Protein AF-A0AA97FSH9-F1 (afdb_monomer_lite)

Structure (mmCIF, N/CA/C/O backbone):
data_AF-A0AA97FSH9-F1
#
_entry.id   AF-A0AA97FSH9-F1
#
loop_
_atom_site.group_PDB
_atom_site.id
_atom_site.type_symbol
_atom_site.label_atom_id
_atom_site.label_alt_id
_atom_site.label_comp_id
_atom_site.label_asym_id
_atom_site.label_entity_id
_atom_site.label_seq_id
_atom_site.pdbx_PDB_ins_code
_atom_site.Cartn_x
_atom_site.Cartn_y
_atom_site.Cartn_z
_atom_site.occupancy
_atom_site.B_iso_or_equiv
_atom_site.auth_seq_id
_atom_site.auth_comp_id
_atom_site.auth_asym_id
_atom_site.auth_atom_id
_atom_site.pdbx_PDB_model_num
ATOM 1 N N . MET A 1 1 ? 17.547 14.801 -21.023 1.00 60.50 1 MET A N 1
ATOM 2 C CA . MET A 1 1 ? 16.877 14.636 -19.705 1.00 60.50 1 MET A CA 1
ATOM 3 C C . MET A 1 1 ? 16.775 13.161 -19.328 1.00 60.50 1 MET A C 1
ATOM 5 O O . MET A 1 1 ? 17.075 12.823 -18.194 1.00 60.50 1 MET A O 1
ATOM 9 N N . THR A 1 2 ? 16.423 12.292 -20.279 1.00 66.56 2 THR A N 1
ATOM 10 C CA . THR A 1 2 ? 16.559 10.826 -20.189 1.00 66.56 2 THR A CA 1
ATOM 11 C C . THR A 1 2 ? 17.983 10.380 -19.852 1.00 66.56 2 THR A C 1
ATOM 13 O O . THR A 1 2 ? 18.145 9.604 -18.922 1.00 66.56 2 THR A O 1
ATOM 16 N N . ASP A 1 3 ? 19.002 10.937 -20.515 1.00 70.31 3 ASP A N 1
ATOM 17 C CA . ASP A 1 3 ? 20.406 10.522 -20.319 1.00 70.31 3 ASP A CA 1
ATOM 18 C C . ASP A 1 3 ? 20.884 10.694 -18.870 1.00 70.31 3 ASP A C 1
ATOM 20 O O . ASP A 1 3 ? 21.440 9.772 -18.287 1.00 70.31 3 ASP A O 1
ATOM 24 N N . PHE A 1 4 ? 20.542 11.820 -18.233 1.00 76.38 4 PHE A N 1
ATOM 25 C CA . PHE A 1 4 ? 20.819 12.048 -16.810 1.00 76.38 4 PHE A CA 1
ATOM 26 C C . PHE A 1 4 ? 20.153 10.990 -15.918 1.00 76.38 4 PHE A C 1
ATOM 28 O O . PHE A 1 4 ? 20.764 10.500 -14.981 1.00 76.38 4 PHE A O 1
ATOM 35 N N . LEU A 1 5 ? 18.902 10.610 -16.193 1.00 75.31 5 LEU A N 1
ATOM 36 C CA . LEU A 1 5 ? 18.186 9.619 -15.382 1.00 75.31 5 LEU A CA 1
ATOM 37 C C . LEU A 1 5 ? 18.719 8.193 -15.571 1.00 75.31 5 LEU A C 1
ATOM 39 O O . LEU A 1 5 ? 18.625 7.390 -14.641 1.00 75.31 5 LEU A O 1
ATOM 43 N N . LEU A 1 6 ? 19.287 7.882 -16.738 1.00 78.56 6 LEU A N 1
ATOM 44 C CA . LEU A 1 6 ? 19.917 6.590 -17.007 1.00 78.56 6 LEU A CA 1
ATOM 45 C C . LEU A 1 6 ? 21.171 6.385 -16.148 1.00 78.56 6 LEU A C 1
ATOM 47 O O . LEU A 1 6 ? 21.348 5.294 -15.606 1.00 78.56 6 LEU A O 1
ATOM 51 N N . ASP A 1 7 ? 21.960 7.435 -15.908 1.00 87.88 7 ASP A N 1
ATOM 52 C CA . ASP A 1 7 ? 23.126 7.374 -15.010 1.00 87.88 7 ASP A CA 1
ATOM 53 C C . ASP A 1 7 ? 22.732 7.045 -13.556 1.00 87.88 7 ASP A C 1
ATOM 55 O O . ASP A 1 7 ? 23.471 6.380 -12.824 1.00 87.88 7 ASP A O 1
ATOM 59 N N . TYR A 1 8 ? 21.525 7.442 -13.134 1.00 91.25 8 TYR A N 1
ATOM 60 C CA . TYR A 1 8 ? 20.979 7.142 -11.803 1.00 91.25 8 TYR A CA 1
ATOM 61 C C . TYR A 1 8 ? 20.071 5.912 -11.763 1.00 91.25 8 TYR A C 1
ATOM 63 O O . TYR A 1 8 ? 19.524 5.596 -10.702 1.00 91.25 8 TYR A O 1
ATOM 71 N N . TYR A 1 9 ? 19.919 5.178 -12.866 1.00 92.81 9 TYR A N 1
ATOM 72 C CA . TYR A 1 9 ? 19.031 4.017 -12.934 1.00 92.81 9 TYR A CA 1
ATOM 73 C C . TYR A 1 9 ? 19.220 3.011 -11.774 1.00 92.81 9 TYR A C 1
ATOM 75 O O . TYR A 1 9 ? 18.213 2.630 -11.163 1.00 92.81 9 TYR A O 1
ATOM 83 N N . PRO A 1 10 ? 20.453 2.612 -11.381 1.00 95.00 10 PRO A N 1
ATOM 84 C CA . PRO A 1 10 ? 20.647 1.693 -10.257 1.00 95.00 10 PRO A CA 1
ATOM 85 C C . PRO A 1 10 ? 20.102 2.243 -8.933 1.00 95.00 10 PRO A C 1
ATOM 87 O O . PRO A 1 10 ? 19.510 1.495 -8.153 1.00 95.00 10 PRO A O 1
ATOM 90 N N . TRP A 1 11 ? 20.239 3.551 -8.704 1.00 96.50 11 TRP A N 1
ATOM 91 C CA . TRP A 1 11 ? 19.730 4.230 -7.512 1.00 96.50 11 TRP A CA 1
ATOM 92 C C . TRP A 1 11 ? 18.207 4.303 -7.509 1.00 96.50 11 TRP A C 1
ATOM 94 O O . TRP A 1 11 ? 17.583 3.946 -6.510 1.00 96.50 11 TRP A O 1
ATOM 104 N N . ILE A 1 12 ? 17.596 4.690 -8.632 1.00 96.06 12 ILE A N 1
ATOM 105 C CA . ILE A 1 12 ? 16.133 4.731 -8.780 1.00 96.06 12 ILE A CA 1
ATOM 106 C C . ILE A 1 12 ? 15.549 3.339 -8.514 1.00 96.06 12 ILE A C 1
ATOM 108 O O . ILE A 1 12 ? 14.593 3.193 -7.748 1.00 96.06 12 ILE A O 1
ATOM 112 N N . LYS A 1 13 ? 16.166 2.296 -9.082 1.00 95.62 13 LYS A N 1
ATOM 113 C CA . LYS A 1 13 ? 15.779 0.900 -8.855 1.00 95.62 13 LYS A CA 1
ATOM 114 C C . LYS A 1 13 ? 15.938 0.483 -7.392 1.00 95.62 13 LYS A C 1
ATOM 116 O O . LYS A 1 13 ? 15.026 -0.139 -6.848 1.00 95.62 13 LYS A O 1
ATOM 121 N N . ALA A 1 14 ? 17.049 0.831 -6.744 1.00 97.94 14 ALA A N 1
ATOM 122 C CA . ALA A 1 14 ? 17.280 0.516 -5.336 1.00 97.94 14 ALA A CA 1
ATOM 123 C C . ALA A 1 14 ? 16.231 1.176 -4.427 1.00 97.94 14 ALA A C 1
ATOM 125 O O . ALA A 1 14 ? 15.576 0.489 -3.642 1.00 97.94 14 ALA A O 1
ATOM 126 N N . PHE A 1 15 ? 15.996 2.483 -4.579 1.00 98.31 15 PHE A N 1
ATOM 127 C CA . PHE A 1 15 ? 14.988 3.198 -3.796 1.00 98.31 15 PHE A CA 1
ATOM 128 C C . PHE A 1 15 ? 13.564 2.719 -4.087 1.00 98.31 15 PHE A C 1
ATOM 130 O O . PHE A 1 15 ? 12.744 2.673 -3.168 1.00 98.31 15 PHE A O 1
ATOM 137 N N . HIS A 1 16 ? 13.264 2.305 -5.324 1.00 98.00 16 HIS A N 1
ATOM 138 C CA . HIS A 1 16 ? 11.977 1.694 -5.651 1.00 98.00 16 HIS A CA 1
ATOM 139 C C . HIS A 1 16 ? 11.775 0.404 -4.853 1.00 98.00 16 HIS A C 1
ATOM 141 O O . HIS A 1 16 ? 10.748 0.249 -4.197 1.00 98.00 16 HIS A O 1
ATOM 147 N N . ILE A 1 17 ? 12.770 -0.490 -4.846 1.00 97.62 17 ILE A N 1
ATOM 148 C CA . ILE A 1 17 ? 12.709 -1.754 -4.099 1.00 97.62 17 ILE A CA 1
ATOM 149 C C . ILE A 1 17 ? 12.562 -1.492 -2.597 1.00 97.62 17 ILE A C 1
ATOM 151 O O . ILE A 1 17 ? 11.691 -2.087 -1.967 1.00 97.62 17 ILE A O 1
ATOM 155 N N . ILE A 1 18 ? 13.348 -0.572 -2.030 1.00 98.44 18 ILE A N 1
ATOM 156 C CA . ILE A 1 18 ? 13.239 -0.172 -0.616 1.00 98.44 18 ILE A CA 1
ATOM 157 C C . ILE A 1 18 ? 11.813 0.303 -0.304 1.00 98.44 18 ILE A C 1
ATOM 159 O O . ILE A 1 18 ? 11.195 -0.157 0.657 1.00 98.44 18 ILE A O 1
ATOM 163 N N . SER A 1 19 ? 11.263 1.179 -1.145 1.00 98.38 19 SER A N 1
ATOM 164 C CA . SER A 1 19 ? 9.908 1.712 -0.979 1.00 98.38 19 SER A CA 1
ATOM 165 C C . SER A 1 19 ? 8.849 0.610 -1.058 1.00 98.38 19 SER A C 1
ATOM 167 O O . SER A 1 19 ? 7.933 0.576 -0.240 1.00 98.38 19 SER A O 1
ATOM 169 N N . VAL A 1 20 ? 8.996 -0.336 -1.991 1.00 97.81 20 VAL A N 1
ATOM 170 C CA . VAL A 1 20 ? 8.115 -1.506 -2.095 1.00 97.81 20 VAL A CA 1
ATOM 171 C C . VAL A 1 20 ? 8.203 -2.366 -0.834 1.00 97.81 20 VAL A C 1
ATOM 173 O O . VAL A 1 20 ? 7.162 -2.754 -0.318 1.00 97.81 20 VAL A O 1
ATOM 176 N N . ILE A 1 21 ? 9.395 -2.626 -0.287 1.00 97.50 21 ILE A N 1
ATOM 177 C CA . ILE A 1 21 ? 9.552 -3.421 0.944 1.00 97.50 21 ILE A CA 1
ATOM 178 C C . ILE A 1 21 ? 8.791 -2.777 2.108 1.00 97.50 21 ILE A C 1
ATOM 180 O O . ILE A 1 21 ? 7.983 -3.448 2.750 1.00 97.50 21 ILE A O 1
ATOM 184 N N . PHE A 1 22 ? 8.997 -1.480 2.358 1.00 98.00 22 PHE A N 1
ATOM 185 C CA . PHE A 1 22 ? 8.304 -0.776 3.443 1.00 98.00 22 PHE A CA 1
ATOM 186 C C . PHE A 1 22 ? 6.792 -0.727 3.234 1.00 98.00 22 PHE A C 1
ATOM 188 O O . PHE A 1 22 ? 6.030 -0.928 4.183 1.00 98.00 22 PHE A O 1
ATOM 195 N N . TRP A 1 23 ? 6.351 -0.491 1.997 1.00 98.19 23 TRP A N 1
ATOM 196 C CA . TRP A 1 23 ? 4.931 -0.477 1.684 1.00 98.19 23 TRP A CA 1
ATOM 197 C C . TRP A 1 23 ? 4.307 -1.856 1.929 1.00 98.19 23 TRP A C 1
ATOM 199 O O . TRP A 1 23 ? 3.334 -1.959 2.671 1.00 98.19 23 TRP A O 1
ATOM 209 N N . MET A 1 24 ? 4.902 -2.922 1.395 1.00 95.44 24 MET A N 1
ATOM 210 C CA . MET A 1 24 ? 4.374 -4.286 1.488 1.00 95.44 24 MET A CA 1
ATOM 211 C C . MET A 1 24 ? 4.394 -4.826 2.917 1.00 95.44 24 MET A C 1
ATOM 213 O O . MET A 1 24 ? 3.402 -5.397 3.366 1.00 95.44 24 MET A O 1
ATOM 217 N N . ALA A 1 25 ? 5.468 -4.578 3.670 1.00 96.06 25 ALA A N 1
ATOM 218 C CA . ALA A 1 25 ? 5.541 -4.950 5.080 1.00 96.06 25 ALA A CA 1
ATOM 219 C C . ALA A 1 25 ? 4.412 -4.297 5.893 1.00 96.06 25 ALA A C 1
ATOM 221 O O . ALA A 1 25 ? 3.732 -4.960 6.677 1.00 96.06 25 ALA A O 1
ATOM 222 N N . GLY A 1 26 ? 4.152 -3.007 5.664 1.00 96.31 26 GLY A N 1
ATOM 223 C CA . GLY A 1 26 ? 3.047 -2.320 6.321 1.00 96.31 26 GLY A CA 1
ATOM 224 C C . GLY A 1 26 ? 1.671 -2.814 5.864 1.00 96.31 26 GLY A C 1
ATOM 225 O O . GLY A 1 26 ? 0.779 -2.966 6.695 1.00 96.31 26 GLY A O 1
ATOM 226 N N . MET A 1 27 ? 1.507 -3.139 4.578 1.00 95.38 27 MET A N 1
ATOM 227 C CA . MET A 1 27 ? 0.277 -3.738 4.045 1.00 95.38 27 MET A CA 1
ATOM 228 C C . MET A 1 27 ? -0.015 -5.121 4.635 1.00 95.38 27 MET A C 1
ATOM 230 O O . MET A 1 27 ? -1.181 -5.479 4.741 1.00 95.38 27 MET A O 1
ATOM 234 N N . TYR A 1 28 ? 1.001 -5.885 5.042 1.00 93.81 28 TYR A N 1
ATOM 235 C CA . TYR A 1 28 ? 0.818 -7.168 5.735 1.00 93.81 28 TYR A CA 1
ATOM 236 C C . TYR A 1 28 ? 0.479 -6.969 7.210 1.00 93.81 28 TYR A C 1
ATOM 238 O O . TYR A 1 28 ? -0.330 -7.694 7.781 1.00 93.81 28 TYR A O 1
ATOM 246 N N . TYR A 1 29 ? 1.117 -5.987 7.846 1.00 95.75 29 TYR A N 1
ATOM 247 C CA . TYR A 1 29 ? 0.994 -5.790 9.283 1.00 95.75 29 TYR A CA 1
ATOM 248 C C . TYR A 1 29 ? -0.297 -5.060 9.679 1.00 95.75 29 TYR A C 1
ATOM 250 O O . TYR A 1 29 ? -0.920 -5.394 10.684 1.00 95.75 29 TYR A O 1
ATOM 258 N N . LEU A 1 30 ? -0.744 -4.089 8.880 1.00 95.75 30 LEU A N 1
ATOM 259 C CA . LEU A 1 30 ? -1.904 -3.259 9.208 1.00 95.75 30 LEU A CA 1
ATOM 260 C C . LEU A 1 30 ? -3.239 -4.036 9.286 1.00 95.75 30 LEU A C 1
ATOM 262 O O . LEU A 1 30 ? -3.946 -3.864 10.278 1.00 95.75 30 LEU A O 1
ATOM 266 N N . PRO A 1 31 ? -3.602 -4.924 8.336 1.00 93.44 31 PRO A N 1
ATOM 267 C CA . PRO A 1 31 ? -4.807 -5.748 8.464 1.00 93.44 31 PRO A CA 1
ATOM 268 C C . PRO A 1 31 ? -4.740 -6.670 9.682 1.00 93.44 31 PRO A C 1
ATOM 270 O O . PRO A 1 31 ? -5.750 -6.906 10.343 1.00 93.44 31 PRO A O 1
ATOM 273 N N . ARG A 1 32 ? -3.541 -7.163 10.019 1.00 94.88 32 ARG A N 1
ATOM 274 C CA . ARG A 1 32 ? -3.329 -7.986 11.207 1.00 94.88 32 ARG A CA 1
ATOM 275 C C . ARG A 1 32 ? -3.599 -7.208 12.495 1.00 94.88 32 ARG A C 1
ATOM 277 O O . ARG A 1 32 ? -4.213 -7.765 13.399 1.00 94.88 32 ARG A O 1
ATOM 284 N N . LEU A 1 33 ? -3.208 -5.934 12.565 1.00 96.19 33 LEU A N 1
ATOM 285 C CA . LEU A 1 33 ? -3.588 -5.056 13.677 1.00 96.19 33 LEU A CA 1
ATOM 286 C C . LEU A 1 33 ? -5.111 -4.909 13.780 1.00 96.19 33 LEU A C 1
ATOM 288 O O . LEU A 1 33 ? -5.648 -5.063 14.872 1.00 96.19 33 LEU A O 1
ATOM 292 N N . TYR A 1 34 ? -5.816 -4.733 12.657 1.00 96.50 34 TYR A N 1
ATOM 293 C CA . TYR A 1 34 ? -7.282 -4.635 12.660 1.00 96.50 34 TYR A CA 1
ATOM 294 C C . TYR A 1 34 ? -7.979 -5.886 13.184 1.00 96.50 34 TYR A C 1
ATOM 296 O O . TYR A 1 34 ? -9.013 -5.765 13.840 1.00 96.50 34 TYR A O 1
ATOM 304 N N . VAL A 1 35 ? -7.437 -7.082 12.927 1.00 96.31 35 VAL A N 1
ATOM 305 C CA . VAL A 1 35 ? -7.963 -8.327 13.513 1.00 96.31 35 VAL A CA 1
ATOM 306 C C . VAL A 1 35 ? -7.983 -8.215 15.034 1.00 96.31 35 VAL A C 1
ATOM 308 O O . VAL A 1 35 ? -9.030 -8.417 15.643 1.00 96.31 35 VAL A O 1
ATOM 311 N N . TYR A 1 36 ? -6.850 -7.842 15.631 1.00 96.12 36 TYR A N 1
ATOM 312 C CA . TYR A 1 36 ? -6.733 -7.731 17.081 1.00 96.12 36 TYR A CA 1
ATOM 313 C C . TYR A 1 36 ? -7.562 -6.571 17.635 1.00 96.12 36 TYR A C 1
ATOM 315 O O . TYR A 1 36 ? -8.287 -6.751 18.604 1.00 96.12 36 TYR A O 1
ATOM 323 N N . HIS A 1 37 ? -7.565 -5.415 16.973 1.00 96.88 37 HIS A N 1
ATOM 324 C CA . HIS A 1 37 ? -8.381 -4.269 17.376 1.00 96.88 37 HIS A CA 1
ATOM 325 C C . HIS A 1 37 ? -9.894 -4.566 17.308 1.00 96.88 37 HIS A C 1
ATOM 327 O O . HIS A 1 37 ? -10.682 -4.076 18.120 1.00 96.88 37 HIS A O 1
ATOM 333 N N . THR A 1 38 ? -10.327 -5.431 16.388 1.00 96.44 38 THR A N 1
ATOM 334 C CA . THR A 1 38 ? -11.723 -5.898 16.337 1.00 96.44 38 THR A CA 1
ATOM 335 C C . THR A 1 38 ? -12.100 -6.735 17.559 1.00 96.44 38 THR A C 1
ATOM 337 O O . THR A 1 38 ? -13.252 -6.707 17.978 1.00 96.44 38 THR A O 1
ATOM 340 N N . GLU A 1 39 ? -11.142 -7.465 18.131 1.00 95.50 39 GLU A N 1
ATOM 341 C CA . GLU A 1 39 ? -11.329 -8.323 19.308 1.00 95.50 39 GLU A CA 1
ATOM 342 C C . GLU A 1 39 ? -11.236 -7.541 20.630 1.00 95.50 39 GLU A C 1
ATOM 344 O O . GLU A 1 39 ? -11.587 -8.071 21.681 1.00 95.50 39 GLU A O 1
ATOM 349 N N . THR A 1 40 ? -10.796 -6.279 20.589 1.00 96.31 40 THR A N 1
ATOM 350 C CA . THR A 1 40 ? -10.723 -5.414 21.774 1.00 96.31 40 THR A CA 1
ATOM 351 C C . THR A 1 40 ? -11.982 -4.594 22.006 1.00 96.31 40 THR A C 1
ATOM 353 O O . THR A 1 40 ? -12.568 -4.049 21.063 1.00 96.31 40 THR A O 1
ATOM 356 N N . GLU A 1 41 ? -12.324 -4.437 23.285 1.00 95.44 41 GLU A N 1
ATOM 357 C CA . GLU A 1 41 ? -13.404 -3.571 23.746 1.00 95.44 41 GLU A CA 1
ATOM 358 C C . GLU A 1 41 ? -13.164 -2.109 23.315 1.00 95.44 41 GLU A C 1
ATOM 360 O O . GLU A 1 41 ? -12.088 -1.559 23.594 1.00 95.44 41 GLU A O 1
ATOM 365 N N . PRO A 1 42 ? -14.129 -1.473 22.623 1.00 95.94 42 PRO A N 1
ATOM 366 C CA . PRO A 1 42 ? -14.035 -0.067 22.245 1.00 95.94 42 PRO A CA 1
ATOM 367 C C . PRO A 1 42 ? -13.826 0.852 23.453 1.00 95.94 42 PRO A C 1
ATOM 369 O O . PRO A 1 42 ? -14.435 0.657 24.501 1.00 95.94 42 PRO A O 1
ATOM 372 N N . GLY A 1 43 ? -12.959 1.855 23.309 1.00 93.56 43 GLY A N 1
ATOM 373 C CA . GLY A 1 43 ? -12.629 2.805 24.381 1.00 93.56 43 GLY A CA 1
ATOM 374 C C . GLY A 1 43 ? -11.721 2.262 25.493 1.00 93.56 43 GLY A C 1
ATOM 375 O O . GLY A 1 43 ? -11.332 3.020 26.379 1.00 93.56 43 GLY A O 1
ATOM 376 N N . SER A 1 44 ? -11.334 0.981 25.452 1.00 97.06 44 SER A N 1
ATOM 377 C CA . SER A 1 44 ? -10.281 0.458 26.332 1.00 97.06 44 SER A CA 1
ATOM 378 C C . SER A 1 44 ? -8.925 1.110 26.029 1.00 97.06 44 SER A C 1
ATOM 380 O O . SER A 1 44 ? -8.660 1.526 24.898 1.00 97.06 44 SER A O 1
ATOM 382 N N . GLU A 1 45 ? -8.017 1.130 27.011 1.00 97.38 45 GLU A N 1
ATOM 383 C CA . GLU A 1 45 ? -6.646 1.638 26.824 1.00 97.38 45 GLU A CA 1
ATOM 384 C C . GLU A 1 45 ? -5.940 0.951 25.641 1.00 97.38 45 GLU A C 1
ATOM 386 O O . GLU A 1 45 ? -5.236 1.585 24.851 1.00 97.38 45 GLU A O 1
ATOM 391 N N . LEU A 1 46 ? -6.179 -0.352 25.467 1.00 96.88 46 LEU A N 1
ATOM 392 C CA . LEU A 1 46 ? -5.633 -1.116 24.353 1.00 96.88 46 LEU A CA 1
ATOM 393 C C . LEU A 1 46 ? -6.220 -0.675 22.999 1.00 96.88 46 LEU A C 1
ATOM 395 O O . LEU A 1 46 ? -5.471 -0.565 22.029 1.00 96.88 46 LEU A O 1
ATOM 399 N N . SER A 1 47 ? -7.522 -0.374 22.927 1.00 97.25 47 SER A N 1
ATOM 400 C CA . SER A 1 47 ? -8.160 0.142 21.706 1.00 97.25 47 SER A CA 1
ATOM 401 C C . SER A 1 47 ? -7.588 1.508 21.312 1.00 97.25 47 SER A C 1
ATOM 403 O O . SER A 1 47 ? -7.237 1.712 20.150 1.00 97.25 47 SER A O 1
ATOM 405 N N . GLU A 1 48 ? -7.390 2.418 22.270 1.00 97.69 48 GLU A N 1
ATOM 406 C CA . GLU A 1 48 ? -6.767 3.726 22.012 1.00 97.69 48 GLU A CA 1
ATOM 407 C C . GLU A 1 48 ? -5.311 3.599 21.539 1.00 97.69 48 GLU A C 1
ATOM 409 O O . GLU A 1 48 ? -4.876 4.282 20.601 1.00 97.69 48 GLU A O 1
ATOM 414 N N . ASN A 1 49 ? -4.561 2.658 22.117 1.00 97.62 49 ASN A N 1
ATOM 415 C CA . ASN A 1 49 ? -3.212 2.341 21.659 1.00 97.62 49 ASN A CA 1
ATOM 416 C C . ASN A 1 49 ? -3.207 1.795 20.223 1.00 97.62 49 ASN A C 1
ATOM 418 O O . ASN A 1 49 ? -2.374 2.226 19.417 1.00 97.62 49 ASN A O 1
ATOM 422 N N . TYR A 1 50 ? -4.156 0.925 19.857 1.00 97.81 50 TYR A N 1
ATOM 423 C CA . TYR A 1 50 ? -4.291 0.459 18.476 1.00 97.81 50 TYR A CA 1
ATOM 424 C C . TYR A 1 50 ? -4.594 1.600 17.506 1.00 97.81 50 TYR A C 1
ATOM 426 O O . TYR A 1 50 ? -3.899 1.714 16.494 1.00 97.81 50 TYR A O 1
ATOM 434 N N . LYS A 1 51 ? -5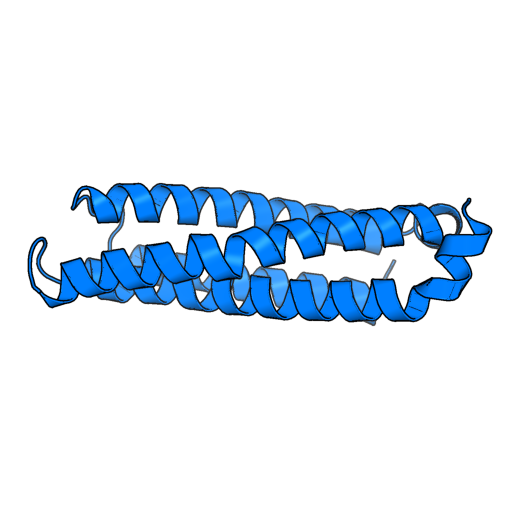.530 2.505 17.831 1.00 98.12 51 LYS A N 1
ATOM 435 C CA . LYS A 1 51 ? -5.831 3.689 16.998 1.00 98.12 51 LYS A CA 1
ATOM 436 C C . LYS A 1 51 ? -4.559 4.489 16.689 1.00 98.12 51 LYS A C 1
ATOM 438 O O . LYS A 1 51 ? -4.300 4.830 15.530 1.00 98.12 51 LYS A O 1
ATOM 443 N N . LYS A 1 52 ? -3.722 4.730 17.706 1.00 97.88 52 LYS A N 1
ATOM 444 C CA . LYS A 1 52 ? -2.439 5.435 17.555 1.00 97.88 52 LYS A CA 1
ATOM 445 C C . LYS A 1 52 ? -1.448 4.652 16.691 1.00 97.88 52 LYS A C 1
ATOM 447 O O . LYS A 1 52 ? -0.842 5.229 15.788 1.00 97.88 52 LYS A O 1
ATOM 452 N N . MET A 1 53 ? -1.268 3.357 16.947 1.00 97.81 53 MET A N 1
ATOM 453 C CA . MET A 1 53 ? -0.341 2.511 16.184 1.00 97.81 53 MET A CA 1
ATOM 454 C C . MET A 1 53 ? -0.728 2.432 14.704 1.00 97.81 53 MET A C 1
ATOM 456 O O . MET A 1 53 ? 0.122 2.624 13.836 1.00 97.81 53 MET A O 1
ATOM 460 N N . GLU A 1 54 ? -2.007 2.203 14.415 1.00 98.00 54 GLU A N 1
ATOM 461 C CA . GLU A 1 54 ? -2.550 2.116 13.058 1.00 98.00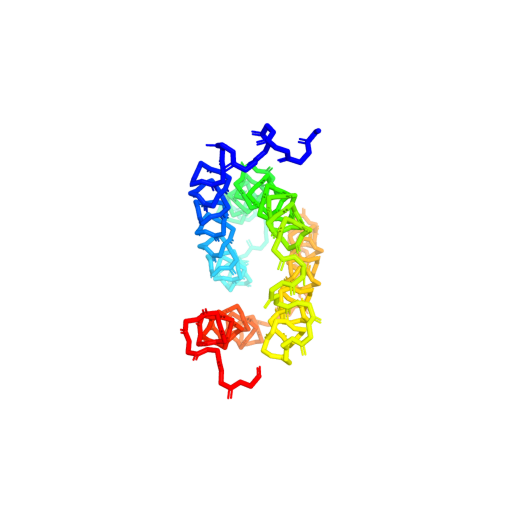 54 GLU A CA 1
ATOM 462 C C . GLU A 1 54 ? -2.406 3.438 12.302 1.00 98.00 54 GLU A C 1
ATOM 464 O O . GLU A 1 54 ? -2.031 3.445 11.127 1.00 98.00 54 GLU A O 1
ATOM 469 N N . GLU A 1 55 ? -2.674 4.568 12.964 1.00 97.88 55 GLU A N 1
ATOM 470 C CA . GLU A 1 55 ? -2.495 5.886 12.363 1.00 97.88 55 GLU A CA 1
ATOM 471 C C . GLU A 1 55 ? -1.028 6.155 12.025 1.00 97.88 55 GLU A C 1
ATOM 473 O O . GLU A 1 55 ? -0.727 6.575 10.904 1.00 97.88 55 GLU A O 1
ATOM 478 N N . LEU A 1 56 ? -0.122 5.924 12.978 1.00 97.75 56 LEU A N 1
ATOM 479 C CA . LEU A 1 56 ? 1.305 6.168 12.791 1.00 97.75 56 LEU A CA 1
ATOM 480 C C . LEU A 1 56 ? 1.871 5.282 11.684 1.00 97.75 56 LEU A C 1
ATOM 482 O O . LEU A 1 56 ? 2.559 5.790 10.798 1.00 97.75 56 LEU A O 1
ATOM 486 N N . LEU A 1 57 ? 1.538 3.991 11.695 1.00 97.88 57 LEU A N 1
ATOM 487 C CA . LEU A 1 57 ? 1.956 3.043 10.671 1.00 97.88 57 LEU A CA 1
ATOM 488 C C . LEU A 1 57 ? 1.473 3.490 9.287 1.00 97.88 57 LEU A C 1
ATOM 490 O O . LEU A 1 57 ? 2.276 3.622 8.362 1.00 97.88 57 LEU A O 1
ATOM 494 N N . LEU A 1 58 ? 0.181 3.797 9.151 1.00 97.75 58 LEU A N 1
ATOM 495 C CA . LEU A 1 58 ? -0.395 4.199 7.873 1.00 97.75 58 LEU A CA 1
ATOM 496 C C . LEU A 1 58 ? 0.193 5.529 7.377 1.00 97.75 58 LEU A C 1
ATOM 498 O O . LEU A 1 58 ? 0.664 5.616 6.246 1.00 97.75 58 LEU A O 1
ATOM 502 N N . ARG A 1 59 ? 0.197 6.572 8.214 1.00 97.44 59 ARG A N 1
ATOM 503 C CA . ARG A 1 59 ? 0.581 7.929 7.794 1.00 97.44 59 ARG A CA 1
ATOM 504 C C . ARG A 1 59 ? 2.084 8.126 7.649 1.00 97.44 59 ARG A C 1
ATOM 506 O O . ARG A 1 59 ? 2.486 8.888 6.776 1.00 97.44 59 ARG A O 1
ATOM 513 N N . ARG A 1 60 ? 2.902 7.498 8.500 1.00 97.38 60 ARG A N 1
ATOM 514 C CA . ARG A 1 60 ? 4.353 7.751 8.542 1.00 97.38 60 ARG A CA 1
ATOM 515 C C . ARG A 1 60 ? 5.177 6.724 7.779 1.00 97.38 60 ARG A C 1
ATOM 517 O O . ARG A 1 60 ? 6.281 7.057 7.372 1.00 97.38 60 ARG A O 1
ATOM 524 N N . ILE A 1 61 ? 4.663 5.509 7.583 1.00 97.62 61 ILE A N 1
ATOM 525 C CA . ILE A 1 61 ? 5.411 4.430 6.923 1.00 97.62 61 ILE A CA 1
ATOM 526 C C . ILE A 1 61 ? 4.739 4.049 5.606 1.00 97.62 61 ILE A C 1
ATOM 528 O O . ILE A 1 61 ? 5.345 4.190 4.548 1.00 97.62 61 ILE A O 1
ATOM 532 N N . ILE A 1 62 ? 3.474 3.625 5.645 1.00 98.19 62 ILE A N 1
ATOM 533 C CA . ILE A 1 62 ? 2.810 3.041 4.470 1.00 98.19 62 ILE A CA 1
ATOM 534 C C . ILE A 1 62 ? 2.556 4.093 3.387 1.00 98.19 62 ILE A C 1
ATOM 536 O O . ILE A 1 62 ? 2.898 3.856 2.231 1.00 98.19 62 ILE A O 1
ATOM 540 N N . ASN A 1 63 ? 1.981 5.252 3.725 1.00 98.25 63 ASN A N 1
ATOM 541 C CA . ASN A 1 63 ? 1.657 6.281 2.731 1.00 98.25 63 ASN A CA 1
ATOM 542 C C . ASN A 1 63 ? 2.909 6.819 2.017 1.00 98.25 63 ASN A C 1
ATOM 544 O O . ASN A 1 63 ? 2.908 6.813 0.785 1.00 98.25 63 ASN A O 1
ATOM 548 N N . PRO A 1 64 ? 3.981 7.244 2.720 1.00 98.38 64 PRO A N 1
ATOM 549 C CA . PRO A 1 64 ? 5.184 7.730 2.049 1.00 98.38 64 PRO A CA 1
ATOM 550 C C . PRO A 1 64 ? 5.856 6.640 1.210 1.00 98.38 64 PRO A C 1
ATOM 552 O O . PRO A 1 64 ? 6.254 6.908 0.079 1.00 98.38 64 PRO A O 1
ATOM 555 N N . ALA A 1 65 ? 5.916 5.404 1.719 1.00 98.50 65 ALA A N 1
ATOM 556 C CA . ALA A 1 65 ? 6.491 4.279 0.989 1.00 98.50 65 ALA A CA 1
ATOM 557 C C . ALA A 1 65 ? 5.694 3.943 -0.280 1.00 98.50 65 ALA A C 1
ATOM 559 O O . ALA A 1 65 ? 6.287 3.734 -1.333 1.00 98.50 65 ALA A O 1
ATOM 560 N N . MET A 1 66 ? 4.358 3.955 -0.218 1.00 98.50 66 MET A N 1
ATOM 561 C CA . MET A 1 66 ? 3.504 3.754 -1.390 1.00 98.50 66 MET A CA 1
ATOM 562 C C . MET A 1 66 ? 3.727 4.852 -2.435 1.00 98.50 66 MET A C 1
ATOM 564 O O . MET A 1 66 ? 3.908 4.546 -3.611 1.00 98.50 66 MET A O 1
ATOM 568 N N . ILE A 1 67 ? 3.735 6.123 -2.015 1.00 98.50 67 ILE A N 1
ATOM 569 C CA . ILE A 1 67 ? 3.953 7.264 -2.917 1.00 98.50 67 ILE A CA 1
ATOM 570 C C . ILE A 1 67 ? 5.316 7.139 -3.606 1.00 98.50 67 ILE A C 1
ATOM 572 O O . ILE A 1 67 ? 5.394 7.249 -4.829 1.00 98.50 67 ILE A O 1
ATOM 576 N N . ALA A 1 68 ? 6.374 6.844 -2.847 1.00 98.50 68 ALA A N 1
ATOM 577 C CA . ALA A 1 68 ? 7.712 6.645 -3.392 1.00 98.50 68 ALA A CA 1
ATOM 578 C C . ALA A 1 68 ? 7.782 5.424 -4.327 1.00 98.50 68 ALA A C 1
ATOM 580 O O . ALA A 1 68 ? 8.361 5.511 -5.409 1.00 98.50 68 ALA A O 1
ATOM 581 N N . ALA A 1 69 ? 7.142 4.306 -3.968 1.00 98.38 69 ALA A N 1
ATOM 582 C CA . ALA A 1 69 ? 7.092 3.107 -4.801 1.00 98.38 69 ALA A CA 1
ATOM 583 C C . ALA A 1 69 ? 6.426 3.386 -6.156 1.00 98.38 69 ALA A C 1
ATOM 585 O O . ALA A 1 69 ? 6.968 2.981 -7.184 1.00 98.38 69 ALA A O 1
ATOM 586 N N . TRP A 1 70 ? 5.307 4.115 -6.176 1.00 98.38 70 TRP A N 1
ATOM 587 C CA . TRP A 1 70 ? 4.632 4.518 -7.412 1.00 98.38 70 TRP A CA 1
ATOM 588 C C . TRP A 1 70 ? 5.451 5.514 -8.228 1.00 98.38 70 TRP A C 1
ATOM 590 O O . TRP A 1 70 ? 5.660 5.285 -9.416 1.00 98.38 70 TRP A O 1
ATOM 600 N N . ALA A 1 71 ? 5.964 6.579 -7.609 1.00 98.31 71 ALA A N 1
ATOM 601 C CA . ALA A 1 71 ? 6.750 7.594 -8.308 1.00 98.31 71 ALA A CA 1
ATOM 602 C C . ALA A 1 71 ? 8.006 6.995 -8.963 1.00 98.31 71 ALA A C 1
ATOM 604 O O . ALA A 1 71 ? 8.266 7.214 -10.148 1.00 98.31 71 ALA A O 1
ATOM 605 N N . LEU A 1 72 ? 8.752 6.173 -8.220 1.00 98.00 72 LEU A N 1
ATOM 606 C CA . LEU A 1 72 ? 9.955 5.515 -8.728 1.00 98.00 72 LEU A CA 1
ATOM 607 C C . LEU A 1 72 ? 9.607 4.393 -9.714 1.00 98.00 72 LEU A C 1
ATOM 609 O O . LEU A 1 72 ? 10.290 4.229 -10.719 1.00 98.00 72 LEU A O 1
ATOM 613 N N . GLY A 1 73 ? 8.526 3.649 -9.472 1.00 97.06 73 GLY A N 1
ATOM 614 C CA . GLY A 1 73 ? 8.075 2.568 -10.349 1.00 97.06 73 GLY A CA 1
ATOM 615 C C . GLY A 1 73 ? 7.619 3.068 -11.717 1.00 97.06 73 GLY A C 1
ATOM 616 O O . GLY A 1 73 ? 7.996 2.488 -12.731 1.00 97.06 73 GLY A O 1
ATOM 617 N N . LEU A 1 74 ? 6.867 4.171 -11.756 1.00 96.69 74 LEU A N 1
ATOM 618 C CA . LEU A 1 74 ? 6.457 4.827 -12.999 1.00 96.69 74 LEU A CA 1
ATOM 619 C C . LEU A 1 74 ? 7.650 5.460 -13.721 1.00 96.69 74 LEU A C 1
ATOM 621 O O . LEU A 1 74 ? 7.743 5.349 -14.938 1.00 96.69 74 LEU A O 1
ATOM 625 N N . THR A 1 75 ? 8.600 6.044 -12.982 1.00 95.56 75 THR A N 1
ATOM 626 C CA . THR A 1 75 ? 9.864 6.521 -13.566 1.00 95.56 75 THR A CA 1
ATOM 627 C C . THR A 1 75 ? 10.628 5.376 -14.240 1.00 95.56 75 THR A C 1
ATOM 629 O O . THR A 1 75 ? 11.057 5.516 -15.380 1.00 95.56 75 THR A O 1
ATOM 632 N N . LEU A 1 76 ? 10.756 4.216 -13.583 1.00 95.25 76 LEU A N 1
ATOM 633 C CA . LEU A 1 76 ? 11.404 3.034 -14.167 1.00 95.25 76 LEU A CA 1
ATOM 634 C C . LEU A 1 76 ? 10.638 2.492 -15.375 1.00 95.25 76 LEU A C 1
ATOM 636 O O . LEU A 1 76 ? 11.261 2.112 -16.359 1.00 95.25 76 LEU A O 1
ATOM 640 N N . ALA A 1 77 ? 9.305 2.463 -15.308 1.00 94.88 77 ALA A N 1
ATOM 641 C CA . ALA A 1 77 ? 8.465 2.039 -16.422 1.00 94.88 77 ALA A CA 1
ATOM 642 C C . ALA A 1 77 ? 8.646 2.940 -17.646 1.00 94.88 77 ALA A C 1
ATOM 644 O O . ALA A 1 77 ? 8.726 2.436 -18.757 1.00 94.88 77 ALA A O 1
ATOM 645 N N . TRP A 1 78 ? 8.752 4.253 -17.435 1.00 93.56 78 TRP A N 1
ATOM 646 C CA . TRP A 1 78 ? 9.005 5.216 -18.500 1.00 93.56 78 TRP A CA 1
ATOM 647 C C . TRP A 1 78 ? 10.407 5.058 -19.100 1.00 93.56 78 TRP A C 1
ATOM 649 O O . TRP A 1 78 ? 10.539 5.003 -20.317 1.00 93.56 78 TRP A O 1
ATOM 659 N N . LEU A 1 79 ? 11.443 4.905 -18.265 1.00 92.44 79 LEU A N 1
ATOM 660 C CA . LEU A 1 79 ? 12.824 4.699 -18.730 1.00 92.44 79 LEU A CA 1
ATOM 661 C C . LEU A 1 79 ? 13.012 3.386 -19.499 1.00 92.44 79 LEU A C 1
ATOM 663 O O . LEU A 1 79 ? 13.856 3.308 -20.384 1.00 92.44 79 LEU A O 1
ATOM 667 N N . LEU A 1 80 ? 12.256 2.349 -19.139 1.00 92.12 80 LEU A N 1
ATOM 668 C CA . LEU A 1 80 ? 12.352 1.019 -19.736 1.00 92.12 80 LEU A CA 1
ATOM 669 C C . LEU A 1 80 ? 11.244 0.747 -20.758 1.00 92.12 80 LEU A C 1
ATOM 671 O O . LEU A 1 80 ? 11.137 -0.388 -21.219 1.00 92.12 80 LEU A O 1
ATOM 675 N N . TRP A 1 81 ? 10.420 1.739 -21.105 1.00 93.38 81 TRP A N 1
ATOM 676 C CA . TRP A 1 81 ? 9.182 1.521 -21.857 1.00 93.38 81 TRP A CA 1
ATOM 677 C C . TRP A 1 81 ? 9.413 0.798 -23.183 1.00 93.38 81 TRP A C 1
ATOM 679 O O . TRP A 1 81 ? 8.737 -0.188 -23.460 1.00 93.38 81 TRP A O 1
ATOM 689 N N . ASP A 1 82 ? 10.432 1.200 -23.940 1.00 92.31 82 ASP A N 1
ATOM 690 C CA . ASP A 1 82 ? 10.771 0.572 -25.224 1.00 92.31 82 ASP A CA 1
ATOM 691 C C . ASP A 1 82 ? 11.182 -0.904 -25.081 1.00 92.31 82 ASP A C 1
ATOM 693 O O . ASP A 1 82 ? 11.113 -1.663 -26.042 1.00 92.31 82 ASP A O 1
ATOM 697 N N . SER A 1 83 ? 11.592 -1.325 -23.879 1.00 89.81 83 SER A N 1
ATOM 698 C CA . SER A 1 83 ? 12.036 -2.693 -23.585 1.00 89.81 83 SER A CA 1
ATOM 699 C C . SER A 1 83 ? 10.979 -3.590 -22.939 1.00 89.81 83 SER A C 1
ATOM 701 O O . SER A 1 83 ? 11.080 -4.801 -23.082 1.00 89.81 83 SER A O 1
ATOM 703 N N . ILE A 1 84 ? 10.006 -3.032 -22.204 1.00 92.00 84 ILE A N 1
ATOM 704 C CA . ILE A 1 84 ? 9.012 -3.817 -21.436 1.00 92.00 84 ILE A CA 1
ATOM 705 C C . ILE A 1 84 ? 7.559 -3.443 -21.743 1.00 92.00 84 ILE A C 1
ATOM 707 O O . ILE A 1 84 ? 6.641 -4.091 -21.251 1.00 92.00 84 ILE A O 1
ATOM 711 N N . GLY A 1 85 ? 7.317 -2.375 -22.504 1.00 90.44 85 GLY A N 1
ATOM 712 C CA . GLY A 1 85 ? 5.981 -1.822 -22.736 1.00 90.44 85 GLY A CA 1
ATOM 713 C C . GLY A 1 85 ? 5.077 -2.728 -23.572 1.00 90.44 85 GLY A C 1
ATOM 714 O O . GLY A 1 85 ? 3.855 -2.639 -23.463 1.00 90.44 85 GLY A O 1
ATOM 715 N N . SER A 1 86 ? 5.655 -3.625 -24.372 1.00 92.81 86 SER A N 1
ATOM 716 C CA . SER A 1 86 ? 4.928 -4.668 -25.107 1.00 92.81 86 SER A CA 1
ATOM 717 C C . SER A 1 86 ? 4.742 -5.964 -24.317 1.00 92.81 86 SER A C 1
ATOM 719 O O . SER A 1 86 ? 3.936 -6.797 -24.724 1.00 92.81 86 SER A O 1
ATOM 721 N N . ASP A 1 87 ? 5.465 -6.144 -23.211 1.00 94.56 87 ASP A N 1
ATOM 722 C CA . ASP A 1 87 ? 5.482 -7.407 -22.480 1.00 94.56 87 ASP A CA 1
ATOM 723 C C . ASP A 1 87 ? 4.209 -7.565 -21.649 1.00 94.56 87 ASP A C 1
ATOM 725 O O . ASP A 1 87 ? 3.863 -6.712 -20.820 1.00 94.56 87 ASP A O 1
ATOM 729 N N . GLY A 1 88 ? 3.509 -8.688 -21.812 1.00 95.31 88 GLY A N 1
ATOM 730 C CA . GLY A 1 88 ? 2.250 -8.895 -21.105 1.00 95.31 88 GLY A CA 1
ATOM 731 C C . GLY A 1 88 ? 2.444 -8.982 -19.587 1.00 95.31 88 GLY A C 1
ATOM 732 O O . GLY A 1 88 ? 1.601 -8.480 -18.834 1.00 95.31 88 GLY A O 1
ATOM 733 N N . TRP A 1 89 ? 3.560 -9.557 -19.112 1.00 96.69 89 TRP A N 1
ATOM 734 C CA . TRP A 1 89 ? 3.851 -9.685 -17.680 1.00 96.69 89 TRP A CA 1
ATOM 735 C C . TRP A 1 89 ? 3.865 -8.322 -16.983 1.00 96.69 89 TRP A C 1
ATOM 737 O O . TRP A 1 89 ? 3.439 -8.209 -15.828 1.00 96.69 89 TRP A O 1
ATOM 747 N N . PHE A 1 90 ? 4.328 -7.280 -17.681 1.00 96.50 90 PHE A N 1
ATOM 748 C CA . PHE A 1 90 ? 4.436 -5.935 -17.139 1.00 96.50 90 PHE A CA 1
ATOM 749 C C . PHE A 1 90 ? 3.052 -5.320 -16.907 1.00 96.50 90 PHE A C 1
ATOM 751 O O . PHE A 1 90 ? 2.784 -4.806 -15.817 1.00 96.50 90 PHE A O 1
ATOM 758 N N . HIS A 1 91 ? 2.145 -5.448 -17.879 1.00 96.50 91 HIS A N 1
ATOM 759 C CA . HIS A 1 91 ? 0.764 -4.963 -17.767 1.00 96.50 91 HIS A CA 1
ATOM 760 C C . HIS A 1 91 ? -0.000 -5.669 -16.649 1.00 96.50 91 HIS A C 1
ATOM 762 O O . HIS A 1 91 ? -0.648 -5.016 -15.828 1.00 96.50 91 HIS A O 1
ATOM 768 N N . VAL A 1 92 ? 0.127 -6.997 -16.555 1.00 97.75 92 VAL A N 1
ATOM 769 C CA . VAL A 1 92 ? -0.508 -7.772 -15.477 1.00 97.75 92 VAL A CA 1
ATOM 770 C C . VAL A 1 92 ? 0.064 -7.368 -14.118 1.00 97.75 92 VAL A C 1
ATOM 772 O O . VAL A 1 92 ? -0.691 -7.142 -13.173 1.00 97.75 92 VAL A O 1
ATOM 775 N N . LYS A 1 93 ? 1.387 -7.198 -14.006 1.00 96.81 93 LYS A N 1
ATOM 776 C CA . LYS A 1 93 ? 2.019 -6.713 -12.772 1.00 96.81 93 LYS A CA 1
ATOM 777 C C . LYS A 1 93 ? 1.474 -5.338 -12.383 1.00 96.81 93 LYS A C 1
ATOM 779 O O . LYS A 1 93 ? 1.149 -5.126 -11.215 1.00 96.81 93 LYS A O 1
ATOM 784 N N . LEU A 1 94 ? 1.373 -4.409 -13.332 1.00 96.88 94 LEU A N 1
ATOM 785 C CA . LEU A 1 94 ? 0.874 -3.059 -13.078 1.00 96.88 94 LEU A CA 1
ATOM 786 C C . LEU A 1 94 ? -0.587 -3.079 -12.606 1.00 96.88 94 LEU A C 1
ATOM 788 O O . LEU A 1 94 ? -0.932 -2.373 -11.655 1.00 96.88 94 LEU A O 1
ATOM 792 N N . LEU A 1 95 ? -1.421 -3.943 -13.190 1.00 98.06 95 LEU A N 1
ATOM 793 C CA . LEU A 1 95 ? -2.787 -4.177 -12.725 1.00 98.06 95 LEU A CA 1
ATOM 794 C C . LEU A 1 95 ? -2.805 -4.671 -11.270 1.00 98.06 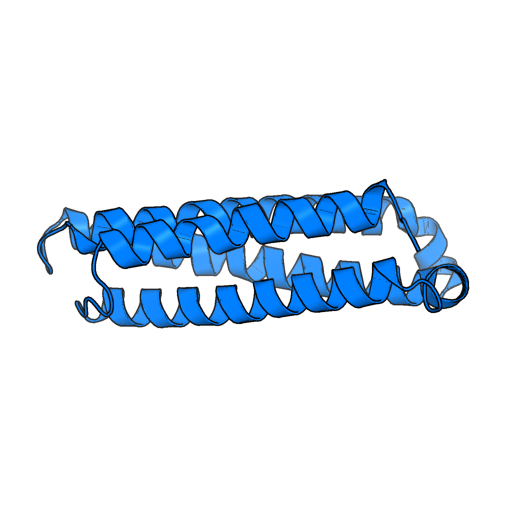95 LEU A C 1
ATOM 796 O O . LEU A 1 95 ? -3.512 -4.099 -10.443 1.00 98.06 95 LEU A O 1
ATOM 800 N N . LEU A 1 96 ? -1.995 -5.675 -10.922 1.00 98.06 96 LEU A N 1
ATOM 801 C CA . LEU A 1 96 ? -1.935 -6.207 -9.553 1.00 98.06 96 LEU A CA 1
ATOM 802 C C . LEU A 1 96 ? -1.450 -5.166 -8.533 1.00 98.06 96 LEU A C 1
ATOM 804 O O . LEU A 1 96 ? -2.004 -5.073 -7.437 1.00 98.06 96 LEU A O 1
ATOM 808 N N . VAL A 1 97 ? -0.457 -4.346 -8.886 1.00 97.56 97 VAL A N 1
ATOM 809 C CA . VAL A 1 97 ? 0.014 -3.241 -8.031 1.00 97.56 97 VAL A CA 1
ATOM 810 C C . VAL A 1 97 ? -1.070 -2.165 -7.875 1.00 97.56 97 VAL A C 1
ATOM 812 O O . VAL A 1 97 ? -1.237 -1.607 -6.789 1.00 97.56 97 VAL A O 1
ATOM 815 N N . THR A 1 98 ? -1.868 -1.917 -8.916 1.00 98.12 98 THR A N 1
ATOM 816 C CA . THR A 1 98 ? -3.038 -1.025 -8.846 1.00 98.12 98 THR A CA 1
ATOM 817 C C . THR A 1 98 ? -4.111 -1.583 -7.912 1.00 98.12 98 THR A C 1
ATOM 819 O O . THR A 1 98 ? -4.630 -0.855 -7.066 1.00 98.12 98 THR A O 1
ATOM 822 N N . VAL A 1 99 ? -4.400 -2.885 -7.988 1.00 98.19 99 VAL A N 1
ATOM 823 C CA . VAL A 1 99 ? -5.316 -3.566 -7.057 1.00 98.19 99 VAL A CA 1
ATOM 824 C C . VAL A 1 99 ? -4.794 -3.486 -5.619 1.00 98.19 99 VAL A C 1
ATOM 826 O O . VAL A 1 99 ? -5.569 -3.199 -4.708 1.00 98.19 99 VAL A O 1
ATOM 829 N N . MET A 1 100 ? -3.485 -3.647 -5.398 1.00 97.62 100 MET A N 1
ATOM 830 C CA . MET A 1 100 ? -2.867 -3.450 -4.080 1.00 97.62 100 MET A CA 1
ATOM 831 C C . MET A 1 100 ? -3.069 -2.018 -3.560 1.00 97.62 100 MET A C 1
ATOM 833 O O . MET A 1 100 ? -3.391 -1.821 -2.388 1.00 97.62 100 MET A O 1
ATOM 837 N N . ALA A 1 101 ? -2.920 -1.007 -4.420 1.00 97.88 101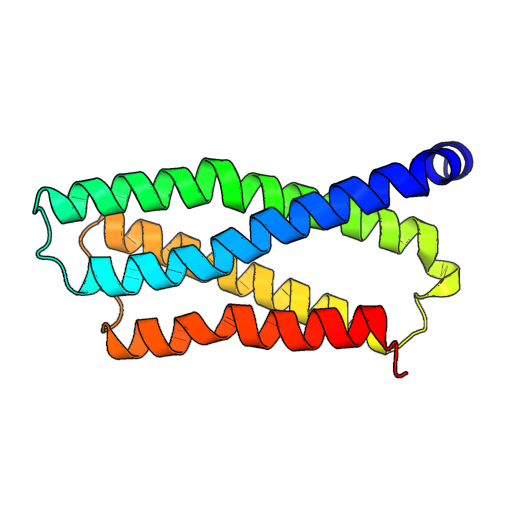 ALA A N 1
ATOM 838 C CA . ALA A 1 101 ? -3.166 0.389 -4.059 1.00 97.88 101 ALA A CA 1
ATOM 839 C C . ALA A 1 101 ? -4.650 0.654 -3.740 1.00 97.88 101 ALA A C 1
ATOM 841 O O . ALA A 1 101 ? -4.965 1.352 -2.774 1.00 97.88 101 ALA A O 1
ATOM 842 N N . ALA A 1 102 ? -5.577 0.039 -4.477 1.00 97.94 102 ALA A N 1
ATOM 843 C CA . ALA A 1 102 ? -6.998 0.080 -4.139 1.00 97.94 102 ALA A CA 1
ATOM 844 C C . ALA A 1 102 ? -7.271 -0.583 -2.775 1.00 97.94 102 ALA A C 1
ATOM 846 O O . ALA A 1 102 ? -8.000 -0.030 -1.947 1.00 97.94 102 ALA A O 1
ATOM 847 N N . TYR A 1 103 ? -6.622 -1.719 -2.495 1.00 97.62 103 TYR A N 1
ATOM 848 C CA . TYR A 1 103 ? -6.707 -2.398 -1.203 1.00 97.62 103 TYR A CA 1
ATOM 849 C C . TYR A 1 103 ? -6.167 -1.543 -0.049 1.00 97.62 103 TYR A C 1
ATOM 851 O O . TYR A 1 103 ? -6.821 -1.433 0.989 1.00 97.62 103 TYR A O 1
ATOM 859 N N . HIS A 1 104 ? -5.049 -0.838 -0.251 1.00 97.69 104 HIS A N 1
ATOM 860 C CA . HIS A 1 104 ? -4.570 0.180 0.690 1.00 97.69 104 HIS A CA 1
ATOM 861 C C . HIS A 1 104 ? -5.681 1.193 0.998 1.00 97.69 104 HIS A C 1
ATOM 863 O O . HIS A 1 104 ? -5.922 1.518 2.164 1.00 97.69 104 HIS A O 1
ATOM 869 N N . GLY A 1 105 ? -6.381 1.692 -0.025 1.00 97.25 105 GLY A N 1
ATOM 870 C CA . GLY A 1 105 ? -7.500 2.620 0.144 1.00 97.25 105 GLY A CA 1
ATOM 871 C C . GLY A 1 105 ? -8.580 2.087 1.094 1.00 97.25 105 GLY A C 1
ATOM 872 O O . GLY A 1 105 ? -9.048 2.819 1.974 1.00 97.25 105 GLY A O 1
ATOM 873 N N . PHE A 1 106 ? -8.920 0.798 0.988 1.00 96.56 106 PHE A N 1
ATOM 874 C CA . PHE A 1 106 ? -9.842 0.145 1.919 1.00 96.56 106 PHE A CA 1
ATOM 875 C C . PHE A 1 106 ? -9.293 0.081 3.349 1.00 96.56 106 PHE A C 1
ATOM 877 O O . PHE A 1 106 ? -10.030 0.434 4.270 1.00 96.56 106 PHE A O 1
ATOM 884 N N . LEU A 1 107 ? -8.012 -0.255 3.543 1.00 96.25 107 LEU A N 1
ATOM 885 C CA . LEU A 1 107 ? -7.377 -0.228 4.870 1.00 96.25 107 LEU A CA 1
ATOM 886 C C . LEU A 1 107 ? -7.432 1.174 5.490 1.00 96.25 107 LEU A C 1
ATOM 888 O O . LEU A 1 107 ? -7.845 1.342 6.634 1.00 96.25 107 LEU A O 1
ATOM 892 N N . SER A 1 108 ? -7.116 2.210 4.710 1.00 97.25 108 SER A N 1
ATOM 893 C CA . SER A 1 108 ? -7.191 3.605 5.160 1.00 97.25 108 SER A CA 1
ATOM 894 C C . SER A 1 108 ? -8.608 4.009 5.582 1.00 97.25 108 SER A C 1
ATOM 896 O O . SER A 1 108 ? -8.786 4.737 6.566 1.00 97.25 108 SER A O 1
ATOM 898 N N . ARG A 1 109 ? -9.632 3.510 4.877 1.00 97.25 109 ARG A N 1
ATOM 899 C CA . ARG A 1 109 ? -11.039 3.691 5.255 1.00 97.25 109 ARG A CA 1
ATOM 900 C C . ARG A 1 109 ? -11.367 2.969 6.562 1.00 97.25 109 ARG A C 1
ATOM 902 O O . ARG A 1 109 ? -12.000 3.577 7.423 1.00 97.25 109 ARG A O 1
ATOM 909 N N . TRP A 1 110 ? -10.932 1.722 6.734 1.00 96.31 110 TRP A N 1
ATOM 910 C CA . TRP A 1 110 ? -11.183 0.956 7.959 1.00 96.31 110 TRP A CA 1
ATOM 911 C C . TRP A 1 110 ? -10.487 1.560 9.169 1.00 96.31 110 TRP A C 1
ATOM 913 O O . TRP A 1 110 ? -11.141 1.721 10.189 1.00 96.31 110 TRP A O 1
ATOM 923 N N . ARG A 1 111 ? -9.245 2.042 9.043 1.00 96.94 111 ARG A N 1
ATOM 924 C CA . ARG A 1 111 ? -8.572 2.814 10.104 1.00 96.94 111 ARG A CA 1
ATOM 925 C C . ARG A 1 111 ? -9.430 3.967 10.616 1.00 96.94 111 ARG A C 1
ATOM 927 O O . ARG A 1 111 ? -9.509 4.210 11.813 1.00 96.94 111 ARG A O 1
ATOM 934 N N . LYS A 1 112 ? -10.069 4.712 9.705 1.00 97.44 112 LYS A N 1
ATOM 935 C CA . LYS A 1 112 ? -10.964 5.817 10.082 1.00 97.44 112 LYS A CA 1
ATOM 936 C C . LYS A 1 112 ? -12.225 5.315 10.790 1.00 97.44 112 LYS A C 1
ATOM 938 O O . LYS A 1 112 ? -12.733 6.039 11.632 1.00 97.44 112 LYS A O 1
ATOM 943 N N . ALA A 1 113 ? -12.733 4.136 10.433 1.00 96.75 113 ALA A N 1
ATOM 944 C CA . ALA A 1 113 ? -13.859 3.500 11.118 1.00 96.75 113 ALA A CA 1
ATOM 945 C C . ALA A 1 113 ? -13.462 3.060 12.537 1.00 96.75 113 ALA A C 1
ATOM 947 O O . ALA A 1 113 ? -14.118 3.458 13.491 1.00 96.75 113 ALA A O 1
ATOM 948 N N . PHE A 1 114 ? -12.323 2.376 12.691 1.00 96.31 114 PHE A N 1
ATOM 949 C CA . PHE A 1 114 ? -11.760 2.018 13.998 1.00 96.31 114 PHE A CA 1
ATOM 950 C C . PHE A 1 114 ? -11.528 3.241 14.890 1.00 96.31 114 PHE A C 1
ATOM 952 O O . PHE A 1 114 ? -11.847 3.203 16.072 1.00 96.31 114 PHE A O 1
ATOM 959 N N . ALA A 1 115 ? -11.053 4.356 14.325 1.00 96.75 115 ALA A N 1
ATOM 960 C CA . ALA A 1 115 ? -10.899 5.616 15.054 1.00 96.75 115 ALA A CA 1
ATOM 961 C C . ALA A 1 115 ? -12.229 6.214 15.559 1.00 96.75 115 ALA A C 1
ATOM 963 O O . ALA A 1 115 ? -12.207 7.002 16.498 1.00 96.75 115 ALA A O 1
ATOM 964 N N . ARG A 1 116 ? -13.367 5.846 14.954 1.00 97.12 116 ARG A N 1
ATOM 965 C CA . ARG A 1 116 ? -14.729 6.192 15.403 1.00 97.12 116 ARG A CA 1
ATOM 966 C C . ARG A 1 116 ? -15.386 5.074 16.222 1.00 97.12 116 ARG A C 1
ATOM 968 O O . ARG A 1 116 ? -16.603 5.064 16.359 1.00 97.12 116 ARG A O 1
ATOM 975 N N . ASP A 1 117 ? -14.601 4.104 16.688 1.00 96.25 117 ASP A N 1
ATOM 976 C CA . ASP A 1 117 ? -15.067 2.925 17.428 1.00 96.25 117 ASP A CA 1
ATOM 977 C C . ASP A 1 117 ? -16.022 2.002 16.657 1.00 96.25 117 ASP A C 1
ATOM 979 O O . ASP A 1 117 ? -16.590 1.059 17.205 1.00 96.25 117 ASP A O 1
ATOM 983 N N . GLU A 1 118 ? -16.126 2.185 15.342 1.00 95.12 118 GLU A N 1
ATOM 984 C CA . GLU A 1 118 ? -16.876 1.290 14.473 1.00 95.12 118 GLU A CA 1
ATOM 985 C C . GLU A 1 118 ? -16.090 -0.011 14.248 1.00 95.12 118 GLU A C 1
ATOM 987 O O . GLU A 1 118 ? -14.859 -0.017 14.130 1.00 95.12 118 GLU A O 1
ATOM 992 N N . ARG A 1 119 ? -16.814 -1.131 14.135 1.00 91.75 119 ARG A N 1
ATOM 993 C CA . ARG A 1 119 ? -16.266 -2.455 13.802 1.00 91.75 119 ARG A CA 1
ATOM 994 C C . ARG A 1 119 ? -16.924 -2.967 12.517 1.00 91.75 119 ARG A C 1
ATOM 996 O O . ARG A 1 119 ? -17.894 -3.717 12.578 1.00 91.75 119 ARG A O 1
ATOM 1003 N N . PRO A 1 120 ? -16.445 -2.530 11.335 1.00 86.44 120 PRO A N 1
ATOM 1004 C CA . PRO A 1 120 ? -17.143 -2.772 10.070 1.00 86.44 120 PRO A CA 1
ATOM 1005 C C . PRO A 1 120 ? -17.151 -4.243 9.632 1.00 86.44 120 PRO A C 1
ATOM 1007 O O . PRO A 1 120 ? -17.952 -4.621 8.782 1.00 86.44 120 PRO A O 1
ATOM 1010 N N . TYR A 1 121 ? -16.256 -5.064 10.184 1.00 93.44 121 TYR A N 1
ATOM 1011 C CA . TYR A 1 121 ? -16.150 -6.486 9.879 1.00 93.44 121 TYR A CA 1
ATOM 1012 C C . TYR A 1 121 ? -15.822 -7.272 11.142 1.00 93.44 121 TYR A C 1
ATOM 1014 O O . TYR A 1 121 ? -15.236 -6.751 12.087 1.00 93.44 121 TYR A O 1
ATOM 1022 N N . THR A 1 122 ? -16.157 -8.556 11.120 1.00 93.88 122 THR A N 1
ATOM 1023 C CA . THR A 1 122 ? -15.783 -9.517 12.162 1.00 93.88 122 THR A CA 1
ATOM 1024 C C . THR A 1 122 ? -14.294 -9.879 12.090 1.00 93.88 122 THR A C 1
ATOM 1026 O O . THR A 1 122 ? -13.680 -9.810 11.021 1.00 93.88 122 THR A O 1
ATOM 1029 N N . SER A 1 123 ? -13.719 -10.366 13.199 1.00 93.50 123 SER A N 1
ATOM 1030 C CA . SER A 1 123 ? -12.329 -10.865 13.237 1.00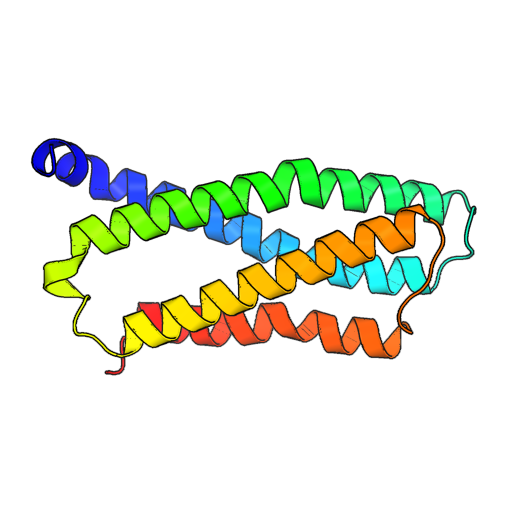 93.50 123 SER A CA 1
ATOM 1031 C C . SER A 1 123 ? -12.061 -11.922 12.155 1.00 93.50 123 SER A C 1
ATOM 1033 O O . SER A 1 123 ? -11.050 -11.862 11.455 1.00 93.50 123 SER A O 1
ATOM 1035 N N . ARG A 1 124 ? -13.007 -12.847 11.924 1.00 94.19 124 ARG A N 1
ATOM 1036 C CA . ARG A 1 124 ? -12.891 -13.863 10.865 1.00 94.19 124 ARG A CA 1
ATOM 1037 C C . ARG A 1 124 ? -12.769 -13.235 9.475 1.00 94.19 124 ARG A C 1
ATOM 1039 O O . ARG A 1 124 ? -11.915 -13.652 8.699 1.00 94.19 124 ARG A O 1
ATOM 1046 N N . GLN A 1 125 ? -13.601 -12.242 9.161 1.00 94.00 125 GLN A N 1
ATOM 1047 C CA . GLN A 1 125 ? -13.533 -11.534 7.878 1.00 94.00 125 GLN A CA 1
ATOM 1048 C C . GLN A 1 125 ? -12.207 -10.778 7.731 1.00 94.00 125 GLN A C 1
ATOM 1050 O O . GLN A 1 125 ? -11.576 -10.868 6.683 1.00 94.00 125 GLN A O 1
ATOM 1055 N N . MET A 1 126 ? -11.737 -10.109 8.788 1.00 93.56 126 MET A N 1
ATOM 1056 C CA . MET A 1 126 ? -10.446 -9.409 8.786 1.00 93.56 126 MET A CA 1
ATOM 1057 C C . MET A 1 126 ? -9.259 -10.357 8.574 1.00 93.56 126 MET A C 1
ATOM 1059 O O . MET A 1 126 ? -8.333 -10.023 7.840 1.00 93.56 126 MET A O 1
ATOM 1063 N N . ARG A 1 127 ? -9.305 -11.572 9.134 1.00 94.38 127 ARG A N 1
ATOM 1064 C CA . ARG A 1 127 ? -8.280 -12.606 8.901 1.00 94.38 127 ARG A CA 1
ATOM 1065 C C . ARG A 1 127 ? -8.248 -13.077 7.449 1.00 94.38 127 ARG A C 1
ATOM 1067 O O . ARG A 1 127 ? -7.170 -13.290 6.923 1.00 94.38 127 ARG A O 1
ATOM 1074 N N . ILE A 1 128 ? -9.401 -13.199 6.792 1.00 94.12 128 ILE A N 1
ATOM 1075 C CA . ILE A 1 128 ? -9.451 -13.534 5.358 1.00 94.12 128 ILE A CA 1
ATOM 1076 C C . ILE A 1 128 ? -8.864 -12.385 4.529 1.00 94.12 128 ILE A C 1
ATOM 1078 O O . ILE A 1 128 ? -8.057 -12.607 3.632 1.00 94.12 128 ILE A O 1
ATOM 1082 N N . LEU A 1 129 ? -9.231 -11.144 4.854 1.00 92.81 129 LEU A N 1
ATOM 1083 C CA . LEU A 1 129 ? -8.727 -9.951 4.169 1.00 92.81 129 LEU A CA 1
ATOM 1084 C C . LEU A 1 129 ? -7.211 -9.767 4.359 1.00 92.81 129 LEU A C 1
ATOM 1086 O O . LEU A 1 129 ? -6.530 -9.277 3.460 1.00 92.81 129 LEU A O 1
ATOM 1090 N N . ASN A 1 130 ? -6.656 -10.219 5.485 1.00 93.69 130 ASN A N 1
ATOM 1091 C CA . ASN A 1 130 ? -5.215 -10.234 5.738 1.00 93.69 130 ASN A CA 1
ATOM 1092 C C . ASN A 1 130 ? -4.413 -11.054 4.709 1.00 93.69 130 ASN A C 1
ATOM 1094 O O . ASN A 1 130 ? -3.235 -10.772 4.511 1.00 93.69 130 ASN A O 1
ATOM 1098 N N . GLU A 1 131 ? -5.034 -12.017 4.025 1.00 95.12 131 GLU A N 1
ATOM 1099 C CA . GLU A 1 131 ? -4.366 -12.828 2.999 1.00 95.12 131 GLU A CA 1
ATOM 1100 C C . GLU A 1 131 ? -4.287 -12.129 1.631 1.00 95.12 131 GLU A C 1
ATOM 1102 O O . GLU A 1 131 ? -3.526 -12.548 0.760 1.00 95.12 131 GLU A O 1
ATOM 1107 N N . VAL A 1 132 ? -5.020 -11.027 1.423 1.00 95.31 132 VAL A N 1
ATOM 1108 C CA . VAL A 1 132 ? -5.017 -10.308 0.136 1.00 95.31 132 VAL A CA 1
ATOM 1109 C C . VAL A 1 132 ? -3.624 -9.757 -0.207 1.00 95.31 132 VAL A C 1
ATOM 1111 O O . VAL A 1 132 ? -3.135 -10.053 -1.302 1.00 95.31 132 VAL A O 1
ATOM 1114 N N . PRO A 1 133 ? -2.936 -9.007 0.681 1.00 95.38 133 PRO A N 1
ATOM 1115 C CA . PRO A 1 133 ? -1.590 -8.528 0.395 1.00 95.38 133 PRO A CA 1
ATOM 1116 C C . PRO A 1 133 ? -0.576 -9.636 0.062 1.00 95.38 133 PRO A C 1
ATOM 1118 O O . PRO A 1 133 ? 0.073 -9.512 -0.976 1.00 95.38 133 PRO A O 1
ATOM 1121 N N . PRO A 1 134 ? -0.418 -10.720 0.854 1.00 95.56 134 PRO A N 1
ATOM 1122 C CA . PRO A 1 134 ? 0.580 -11.739 0.549 1.00 95.56 134 PRO A CA 1
ATOM 1123 C C . PRO A 1 134 ? 0.325 -12.474 -0.759 1.00 95.56 134 PRO A C 1
ATOM 1125 O O . PRO A 1 134 ? 1.269 -12.692 -1.521 1.00 95.56 134 PRO A O 1
ATOM 1128 N N . VAL A 1 135 ? -0.935 -12.780 -1.072 1.00 97.06 135 VAL A N 1
ATOM 1129 C CA . VAL A 1 135 ? -1.292 -13.406 -2.349 1.00 97.06 135 VAL A CA 1
ATOM 1130 C C . VAL A 1 135 ? -0.900 -12.507 -3.523 1.00 97.06 135 VAL A C 1
ATOM 1132 O O . VAL A 1 135 ? -0.230 -12.965 -4.449 1.00 97.06 135 VAL A O 1
ATOM 1135 N N . LEU A 1 136 ? -1.241 -11.214 -3.476 1.00 97.00 136 LEU A N 1
ATOM 1136 C CA . LEU A 1 136 ? -0.857 -10.265 -4.524 1.00 97.00 136 LEU A CA 1
ATOM 1137 C C . LEU A 1 136 ? 0.667 -10.149 -4.664 1.00 97.00 136 LEU A C 1
ATOM 1139 O O . LEU A 1 136 ? 1.175 -10.137 -5.786 1.00 97.00 136 LEU A O 1
ATOM 1143 N N . THR A 1 137 ? 1.408 -10.105 -3.553 1.00 96.06 137 THR A N 1
ATOM 1144 C CA . THR A 1 137 ? 2.876 -10.047 -3.574 1.00 96.06 137 THR A CA 1
ATOM 1145 C C . THR A 1 137 ? 3.490 -11.231 -4.300 1.00 96.06 137 THR A C 1
ATOM 1147 O O . THR A 1 137 ? 4.394 -11.028 -5.108 1.00 96.06 137 THR A O 1
ATOM 1150 N N . ILE A 1 138 ? 3.009 -12.450 -4.038 1.00 97.00 138 ILE A N 1
ATOM 1151 C CA . ILE A 1 138 ? 3.520 -13.667 -4.681 1.00 97.00 138 ILE A CA 1
ATOM 1152 C C . ILE A 1 138 ? 3.436 -13.522 -6.202 1.00 97.00 138 ILE A C 1
ATOM 1154 O O . ILE A 1 138 ? 4.445 -13.669 -6.892 1.00 97.00 138 ILE A O 1
ATOM 1158 N N . PHE A 1 139 ? 2.266 -13.148 -6.725 1.00 97.69 139 PHE A N 1
ATOM 1159 C CA . PHE A 1 139 ? 2.084 -12.965 -8.165 1.00 97.69 139 PHE A CA 1
ATOM 1160 C C . PHE A 1 139 ? 2.929 -11.814 -8.726 1.00 97.69 139 PHE A C 1
ATOM 1162 O O . PHE A 1 139 ? 3.573 -11.981 -9.760 1.00 97.69 139 PHE A O 1
ATOM 1169 N N . ILE A 1 140 ? 2.991 -10.669 -8.037 1.00 96.94 140 ILE A N 1
ATOM 1170 C CA . ILE A 1 140 ? 3.800 -9.512 -8.459 1.00 96.94 140 ILE A CA 1
ATOM 1171 C C . ILE A 1 140 ? 5.289 -9.881 -8.561 1.00 96.94 140 ILE A C 1
ATOM 1173 O O . ILE A 1 140 ? 5.954 -9.498 -9.528 1.00 96.94 140 ILE A O 1
ATOM 1177 N N . VAL A 1 141 ? 5.817 -10.620 -7.580 1.00 96.00 141 VAL A N 1
ATOM 1178 C CA . VAL A 1 141 ? 7.223 -11.047 -7.550 1.00 96.00 141 VAL A CA 1
ATOM 1179 C C . VAL A 1 141 ? 7.503 -12.079 -8.641 1.00 96.00 141 VAL A C 1
ATOM 1181 O O . VAL A 1 141 ? 8.487 -11.939 -9.364 1.00 96.00 141 VAL A O 1
ATOM 1184 N N . ILE A 1 142 ? 6.627 -13.071 -8.825 1.00 97.38 142 ILE A N 1
ATOM 1185 C CA . ILE A 1 142 ? 6.777 -14.059 -9.904 1.00 97.38 142 ILE A CA 1
ATOM 1186 C C . ILE A 1 142 ? 6.813 -13.359 -11.267 1.00 97.38 142 ILE A C 1
ATOM 11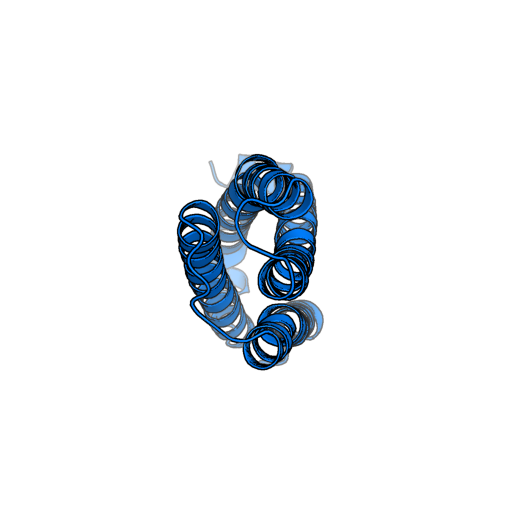88 O O . ILE A 1 142 ? 7.718 -13.622 -12.053 1.00 97.38 142 ILE A O 1
ATOM 1192 N N . LEU A 1 143 ? 5.896 -12.423 -11.532 1.00 95.75 143 LEU A N 1
ATOM 1193 C CA . LEU A 1 143 ? 5.843 -11.710 -12.812 1.00 95.75 143 LEU A CA 1
ATOM 1194 C C . LEU A 1 143 ? 7.129 -10.929 -13.100 1.00 95.75 143 LEU A C 1
ATOM 1196 O O . LEU A 1 143 ? 7.642 -11.000 -14.211 1.00 95.75 143 LEU A O 1
ATOM 1200 N N . VAL A 1 144 ? 7.679 -10.211 -12.113 1.00 93.38 144 VAL A N 1
ATOM 1201 C CA . VAL A 1 144 ? 8.871 -9.374 -12.344 1.00 93.38 144 VAL A CA 1
ATOM 1202 C C . VAL A 1 144 ? 10.170 -10.182 -12.462 1.00 93.38 144 VAL A C 1
ATOM 1204 O O . VAL A 1 144 ? 11.103 -9.730 -13.134 1.00 93.38 144 VAL A O 1
ATOM 1207 N N . ILE A 1 145 ? 10.242 -11.349 -11.810 1.00 95.12 145 ILE A N 1
ATOM 1208 C CA . ILE A 1 145 ? 11.425 -12.221 -11.814 1.00 95.12 145 ILE A CA 1
ATOM 1209 C C . ILE A 1 145 ? 11.401 -13.195 -12.992 1.00 95.12 145 ILE A C 1
ATOM 1211 O O . ILE A 1 145 ? 12.389 -13.286 -13.714 1.00 95.12 145 ILE A O 1
ATOM 1215 N N . VAL A 1 146 ? 10.292 -13.911 -13.188 1.00 96.50 146 VAL A N 1
ATOM 1216 C CA . VAL A 1 146 ? 10.178 -14.968 -14.206 1.00 96.50 146 VAL A CA 1
ATOM 1217 C C . VAL A 1 146 ? 9.904 -14.388 -15.591 1.00 96.50 146 VAL A C 1
ATOM 1219 O O . VAL A 1 146 ? 10.389 -14.944 -16.567 1.00 96.50 146 VAL A O 1
ATOM 1222 N N . ARG A 1 147 ? 9.157 -13.276 -15.676 1.00 92.75 147 ARG A N 1
ATOM 1223 C CA . ARG A 1 147 ? 8.764 -12.615 -16.938 1.00 92.75 147 ARG A CA 1
ATOM 1224 C C . ARG A 1 147 ? 8.221 -13.600 -17.991 1.00 92.75 147 ARG A C 1
ATOM 1226 O O . ARG A 1 147 ? 8.814 -13.756 -19.053 1.00 92.75 147 ARG A O 1
ATOM 1233 N N . PRO A 1 148 ? 7.128 -14.317 -17.679 1.00 88.62 148 PRO A N 1
ATOM 1234 C CA . PRO A 1 148 ? 6.711 -15.485 -18.455 1.00 88.62 148 PRO A CA 1
ATOM 1235 C C . PRO A 1 148 ? 6.149 -15.199 -19.861 1.00 88.62 148 PRO A C 1
ATOM 1237 O O . PRO A 1 148 ? 6.023 -16.149 -20.631 1.00 88.62 148 PRO A O 1
ATOM 1240 N N . PHE A 1 149 ? 5.760 -13.959 -20.181 1.00 91.56 149 PHE A N 1
ATOM 1241 C CA . PHE A 1 149 ? 5.125 -13.567 -21.449 1.00 91.56 149 PHE A CA 1
ATOM 1242 C C . PHE A 1 149 ? 5.133 -12.049 -21.649 1.00 91.56 149 PHE A C 1
ATOM 1244 O O . PHE A 1 149 ? 5.143 -11.327 -20.626 1.00 91.56 149 PHE A O 1
#

pLDDT: mean 94.98, std 5.49, range [60.5, 98.5]

Secondary structure (DSSP, 8-state):
-HHHHHHTHHHHHHHHHHHHHHHHHHHHHHHHHHHHHHHSPTTSHHHHHHHHHHHHIIIIIIHHHHHHHHHHHHHHHHHTHHHHTT-HHHHHHHHHHHHHHHHHHHHHHHHHHHTTT---S-HHHHHHHTTHHHHHHHHHHHHHHH---

Sequence (149 aa):
MTDFLLDYYPWIKAFHIISVIFWMAGMYYLPRLYVYHTETEPGSELSENYKKMEELLLRRIINPAMIAAWALGLTLAWLLWDSIGSDGWFHVKLLLVTVMAAYHGFLSRWRKAFARDERPYTSRQMRILNEVPPVLTIFIVILVIVRPF

Foldseek 3Di:
DLVVVVVCVVVLVVLLVVLVVQQLVLLLVLLVLLLVLLVDDPPDPVLVVSLVVNCCSLPVTNVVSLVSNVVSVVVNCVSCCVPPVPQPLVVVLVVLSVVSVVLSVVSVVVSVCSVVVHSPDHSVVSVVSSVSSVVSVVSNVCSVVVSPD

Radius of gyration: 17.77 Å; chains: 1; bounding box: 40×30×52 Å